Protein AF-A0A655DA38-F1 (afdb_monomer_lite)

Structure (mmCIF, N/CA/C/O backbone):
data_AF-A0A655DA38-F1
#
_entry.id   AF-A0A655DA38-F1
#
loop_
_atom_site.group_PDB
_atom_site.id
_atom_site.type_symbol
_atom_site.label_atom_id
_atom_site.label_alt_id
_atom_site.label_comp_id
_atom_site.label_asym_id
_atom_site.label_entity_id
_atom_site.label_seq_id
_atom_site.pdbx_PDB_ins_code
_atom_site.Cartn_x
_atom_site.Cartn_y
_atom_site.Cartn_z
_atom_site.occupancy
_atom_site.B_iso_or_equiv
_atom_site.auth_seq_id
_atom_site.auth_comp_id
_atom_site.auth_asym_id
_atom_site.auth_atom_id
_atom_site.pdbx_PDB_model_num
ATOM 1 N N . MET A 1 1 ? -5.281 1.812 7.848 1.00 91.56 1 MET A N 1
ATOM 2 C CA . MET A 1 1 ? -4.360 1.307 6.834 1.00 91.56 1 MET A CA 1
ATOM 3 C C . MET A 1 1 ? -3.434 2.414 6.313 1.00 91.56 1 MET A C 1
ATOM 5 O O . MET A 1 1 ? -3.048 2.327 5.161 1.00 91.56 1 MET A O 1
ATOM 9 N N . GLN A 1 2 ? -3.030 3.414 7.125 1.00 93.50 2 GLN A N 1
ATOM 10 C CA . GLN A 1 2 ? -2.096 4.495 6.721 1.00 93.50 2 GLN A CA 1
ATOM 11 C C . GLN A 1 2 ? -2.338 5.014 5.284 1.00 93.50 2 GLN A C 1
ATOM 13 O O . GLN A 1 2 ? -1.463 4.936 4.430 1.00 93.50 2 GLN A O 1
ATOM 18 N N . VAL A 1 3 ? -3.572 5.440 4.989 1.00 95.12 3 VAL A N 1
ATOM 19 C CA . VAL A 1 3 ? -3.955 5.913 3.648 1.00 95.12 3 VAL A CA 1
ATOM 20 C C . VAL A 1 3 ? -3.227 7.226 3.357 1.00 95.12 3 VAL A C 1
ATOM 22 O O . VAL A 1 3 ? -3.310 8.158 4.155 1.00 95.12 3 VAL A O 1
ATOM 25 N N . ASP A 1 4 ? -2.525 7.288 2.227 1.00 94.25 4 ASP A N 1
ATOM 26 C CA . ASP A 1 4 ? -1.710 8.441 1.839 1.00 94.25 4 ASP A CA 1
ATOM 27 C C . ASP A 1 4 ? -2.566 9.702 1.599 1.00 94.25 4 ASP A C 1
ATOM 29 O O . ASP A 1 4 ? -3.649 9.639 1.005 1.00 94.25 4 ASP A O 1
ATOM 33 N N . SER A 1 5 ? -2.073 10.862 2.038 1.00 95.25 5 SER A N 1
ATOM 34 C CA . SER A 1 5 ? -2.779 12.143 1.937 1.00 95.25 5 SER A CA 1
ATOM 35 C C . SER A 1 5 ? -3.009 12.619 0.502 1.00 95.25 5 SER A C 1
ATOM 37 O O . SER A 1 5 ? -3.940 13.392 0.259 1.00 95.25 5 SER A O 1
ATOM 39 N N . GLN A 1 6 ? -2.261 12.098 -0.478 1.00 94.81 6 GLN A N 1
ATOM 40 C CA . GLN A 1 6 ? -2.505 12.334 -1.906 1.00 94.81 6 GLN A CA 1
ATOM 41 C C . GLN A 1 6 ? -3.928 11.939 -2.336 1.00 94.81 6 GLN A C 1
ATOM 43 O O . GLN A 1 6 ? -4.469 12.482 -3.301 1.00 94.81 6 GLN A O 1
ATOM 48 N N . HIS A 1 7 ? -4.555 11.016 -1.604 1.00 95.56 7 HIS A N 1
ATOM 49 C CA . HIS A 1 7 ? -5.900 10.522 -1.865 1.00 95.56 7 HIS A CA 1
ATOM 50 C C . HIS A 1 7 ? -7.004 11.395 -1.259 1.00 95.56 7 HIS A C 1
ATOM 52 O O . HIS A 1 7 ? -8.168 11.240 -1.625 1.00 95.56 7 HIS A O 1
ATOM 58 N N . PHE A 1 8 ? -6.686 12.338 -0.366 1.00 96.50 8 PHE A N 1
ATOM 59 C CA . PHE A 1 8 ? -7.701 13.092 0.383 1.00 96.50 8 PHE A CA 1
ATOM 60 C C . PHE A 1 8 ? -8.598 13.943 -0.516 1.00 96.50 8 PHE A C 1
ATOM 62 O O . PHE A 1 8 ? -9.797 14.041 -0.267 1.00 96.50 8 PHE A O 1
ATOM 69 N N . LYS A 1 9 ? -8.059 14.492 -1.611 1.00 97.25 9 LYS A N 1
ATOM 70 C CA . LYS A 1 9 ? -8.866 15.234 -2.591 1.00 97.25 9 LYS A CA 1
ATOM 71 C C . LYS A 1 9 ? -9.900 14.343 -3.286 1.00 97.25 9 LYS A C 1
ATOM 73 O O . LYS A 1 9 ? -11.011 14.794 -3.547 1.00 97.25 9 LYS A O 1
ATOM 78 N N . GLU A 1 10 ? -9.546 13.096 -3.600 1.00 96.69 10 GLU A N 1
ATOM 79 C CA . GLU A 1 10 ? -10.489 12.122 -4.161 1.00 96.69 10 GLU A CA 1
ATOM 80 C C . GLU A 1 10 ? -11.511 11.698 -3.101 1.00 96.69 10 GLU A C 1
ATOM 82 O O . GLU A 1 10 ? -12.709 11.735 -3.360 1.00 96.69 10 GLU A O 1
ATOM 87 N N . LEU A 1 11 ? -11.049 11.378 -1.890 1.00 97.75 11 LEU A N 1
ATOM 88 C CA . LEU A 1 11 ? -11.893 10.926 -0.782 1.00 97.75 11 LEU A CA 1
ATOM 89 C C . LEU A 1 11 ? -12.926 11.964 -0.336 1.00 97.75 11 LEU A C 1
ATOM 91 O O . LEU A 1 11 ? -14.066 11.601 -0.042 1.00 97.75 11 LEU A O 1
ATOM 95 N N . ALA A 1 12 ? -12.581 13.250 -0.391 1.00 97.50 12 ALA A N 1
ATOM 96 C CA . ALA A 1 12 ? -13.514 14.338 -0.121 1.00 97.50 12 ALA A CA 1
ATOM 97 C C . ALA A 1 12 ? -14.742 14.313 -1.052 1.00 97.50 12 ALA A C 1
ATOM 99 O O . ALA A 1 12 ? -15.828 14.716 -0.641 1.00 97.50 12 ALA A O 1
ATOM 100 N N . ARG A 1 13 ? -14.615 13.781 -2.279 1.00 97.31 13 ARG A N 1
ATOM 101 C CA . ARG A 1 13 ? -15.746 13.624 -3.215 1.00 97.31 13 ARG A CA 1
ATOM 102 C C . ARG A 1 13 ? -16.758 12.575 -2.753 1.00 97.31 13 ARG A C 1
ATOM 104 O O . ARG A 1 13 ? -17.903 12.623 -3.186 1.00 97.31 13 ARG A O 1
ATOM 111 N N . TYR A 1 14 ? -16.341 11.658 -1.883 1.00 95.75 14 TYR A N 1
ATOM 112 C CA . TYR A 1 14 ? -17.200 10.669 -1.230 1.00 95.75 14 TYR A CA 1
ATOM 113 C C . TYR A 1 14 ? -17.647 11.118 0.172 1.00 95.75 14 TYR A C 1
ATOM 115 O O . TYR A 1 14 ? -18.235 10.332 0.907 1.00 95.75 14 TYR A O 1
ATOM 123 N N . GLY A 1 15 ? -17.348 12.361 0.571 1.00 97.00 15 GLY A N 1
ATOM 124 C CA . GLY A 1 15 ? -17.662 12.879 1.905 1.00 97.00 15 GLY A CA 1
ATOM 125 C C . GLY A 1 15 ? -16.748 12.358 3.019 1.00 97.00 15 GLY A C 1
ATOM 126 O O . GLY A 1 15 ? -17.059 12.553 4.190 1.00 97.00 15 GLY A O 1
ATOM 127 N N . ILE A 1 16 ? -15.627 11.714 2.677 1.00 97.56 16 ILE A N 1
ATOM 128 C CA . ILE A 1 16 ? -14.668 11.170 3.645 1.00 97.56 16 ILE A CA 1
ATOM 129 C C . ILE A 1 16 ? -13.622 12.236 3.978 1.00 97.56 16 ILE A C 1
ATOM 131 O O . ILE A 1 16 ? -12.886 12.692 3.099 1.00 97.56 16 ILE A O 1
ATOM 135 N N . LYS A 1 17 ? -13.532 12.608 5.257 1.00 97.56 17 LYS A N 1
ATOM 136 C CA . LYS A 1 17 ? -12.533 13.547 5.781 1.00 97.56 17 LYS A CA 1
ATOM 137 C C . LYS A 1 17 ? -11.312 12.813 6.357 1.00 97.56 17 LYS A C 1
ATOM 139 O O . LYS A 1 17 ? -11.470 11.706 6.881 1.00 97.56 17 LYS A O 1
ATOM 144 N N . PRO A 1 18 ? -10.107 13.412 6.317 1.00 96.00 18 PRO A N 1
ATOM 145 C CA . PRO A 1 18 ? -8.886 12.784 6.828 1.00 96.00 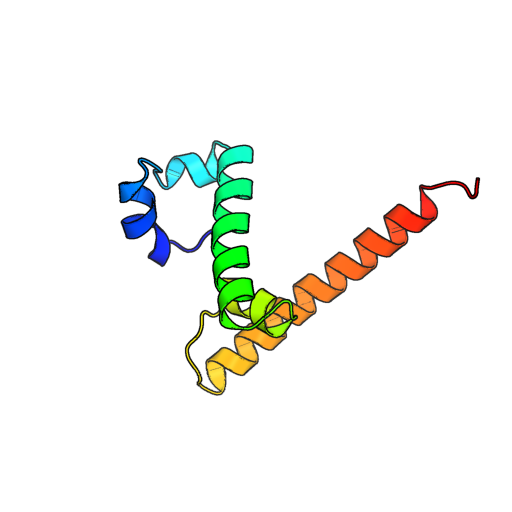18 PRO A CA 1
ATOM 146 C C . PRO A 1 18 ? -8.984 12.325 8.285 1.00 96.00 18 PRO A C 1
ATOM 148 O O . PRO A 1 18 ? -8.505 11.246 8.624 1.00 96.00 18 PRO A O 1
ATOM 151 N N . GLU A 1 19 ? -9.650 13.100 9.140 1.00 97.31 19 GLU A N 1
ATOM 152 C CA . GLU A 1 19 ? -9.767 12.810 10.572 1.00 97.31 19 GLU A CA 1
ATOM 153 C C . GLU A 1 19 ? -10.554 11.517 10.811 1.00 97.31 19 GLU A C 1
ATOM 155 O O . GLU A 1 19 ? -10.231 10.752 11.719 1.00 97.31 19 GLU A O 1
ATOM 160 N N . GLN A 1 20 ? -11.532 11.221 9.947 1.00 97.75 20 GLN A N 1
ATOM 161 C CA . GLN A 1 20 ? -12.318 9.988 10.016 1.00 97.75 20 GLN A CA 1
ATOM 162 C C . GLN A 1 20 ? -11.471 8.754 9.698 1.00 97.75 20 GLN A C 1
ATOM 164 O O . GLN A 1 20 ? -11.745 7.677 10.207 1.00 97.75 20 GLN A O 1
ATOM 169 N N . LEU A 1 21 ? -10.401 8.890 8.909 1.00 97.19 21 LEU A N 1
ATOM 170 C CA . LEU A 1 21 ? -9.471 7.784 8.670 1.00 97.19 21 LEU A CA 1
ATOM 171 C C . LEU A 1 21 ? -8.626 7.455 9.909 1.00 97.19 21 LEU A C 1
ATOM 173 O O . LEU A 1 21 ? -7.990 6.403 9.928 1.00 97.19 21 LEU A O 1
ATOM 177 N N . VAL A 1 22 ? -8.589 8.331 10.914 1.00 95.69 22 VAL A N 1
ATOM 178 C CA . VAL A 1 22 ? -7.899 8.099 12.190 1.00 95.69 22 VAL A CA 1
ATOM 179 C C . VAL A 1 22 ? -8.887 7.657 13.267 1.00 95.69 22 VAL A C 1
ATOM 181 O O . VAL A 1 22 ? -8.583 6.737 14.022 1.00 95.69 22 VAL A O 1
ATOM 184 N N . SER A 1 23 ? -10.062 8.289 13.335 1.00 97.62 23 SER A N 1
ATOM 185 C CA . SER A 1 23 ? -11.053 8.036 14.386 1.00 97.62 23 SER A CA 1
ATOM 186 C C . SER A 1 23 ? -12.006 6.872 14.100 1.00 97.62 23 SER A C 1
ATOM 188 O O . SER A 1 23 ? -12.508 6.274 15.049 1.00 97.62 23 SER A O 1
ATOM 190 N N . ASP A 1 24 ? -12.239 6.517 12.831 1.00 98.00 24 ASP A N 1
ATOM 191 C CA . ASP A 1 24 ? -13.097 5.397 12.432 1.00 98.00 24 ASP A CA 1
ATOM 192 C C . ASP A 1 24 ? -12.250 4.247 11.844 1.00 98.00 24 ASP A C 1
ATOM 194 O O . ASP A 1 24 ? -11.821 4.301 10.682 1.00 98.00 24 ASP A O 1
ATOM 198 N N . PRO A 1 25 ? -12.000 3.173 12.619 1.00 97.75 25 PRO A N 1
ATOM 199 C CA . PRO A 1 25 ? -11.188 2.051 12.161 1.00 97.75 25 PRO A CA 1
ATOM 200 C C . PRO A 1 25 ? -11.847 1.271 11.017 1.00 97.75 25 PRO A C 1
ATOM 202 O O . PRO A 1 25 ? -11.142 0.761 10.143 1.00 97.75 25 PRO A O 1
ATOM 205 N N . CYS A 1 26 ? -13.179 1.192 10.979 1.00 98.00 26 CYS A N 1
ATOM 206 C CA . CYS A 1 26 ? -13.897 0.500 9.915 1.00 98.00 26 CYS A CA 1
ATOM 207 C C . CYS A 1 26 ? -13.721 1.252 8.597 1.00 98.00 26 CYS A C 1
ATOM 209 O O . CYS A 1 26 ? -13.268 0.668 7.611 1.00 98.00 26 CYS A O 1
ATOM 211 N N . LEU A 1 27 ? -13.997 2.558 8.588 1.00 97.88 27 LEU A N 1
ATOM 212 C CA . LEU A 1 27 ? -13.816 3.397 7.404 1.00 97.88 27 LEU A CA 1
ATOM 213 C C . LEU A 1 27 ? -12.365 3.380 6.916 1.00 97.88 27 LEU A C 1
ATOM 215 O O . LEU A 1 27 ? -12.100 3.299 5.715 1.00 97.88 27 LEU A O 1
ATOM 219 N N . ASN A 1 28 ? -11.415 3.400 7.846 1.00 98.19 28 ASN A N 1
ATOM 220 C CA . ASN A 1 28 ? -9.991 3.311 7.563 1.00 98.19 28 ASN A CA 1
ATOM 221 C C . ASN A 1 28 ? -9.590 1.980 6.892 1.00 98.19 28 ASN A C 1
ATOM 223 O O . ASN A 1 28 ? -8.757 1.986 5.980 1.00 98.19 28 ASN A O 1
ATOM 227 N N . ILE A 1 29 ? -10.184 0.855 7.305 1.00 98.19 29 ILE A N 1
ATOM 228 C CA . ILE A 1 29 ? -9.982 -0.460 6.676 1.00 98.19 29 ILE A CA 1
ATOM 229 C C . ILE A 1 29 ? -10.628 -0.502 5.290 1.00 98.19 29 ILE A C 1
ATOM 231 O O . ILE A 1 29 ? -9.963 -0.876 4.325 1.00 98.19 29 ILE A O 1
ATOM 235 N N . TYR A 1 30 ? -11.887 -0.075 5.155 1.00 97.75 30 TYR A N 1
ATOM 236 C CA . TYR A 1 30 ? -12.582 -0.074 3.863 1.00 97.75 30 TYR A CA 1
ATOM 237 C C . TYR A 1 30 ? -11.881 0.814 2.832 1.00 97.75 30 TYR A C 1
ATOM 239 O O . TYR A 1 30 ? -11.683 0.403 1.689 1.00 97.75 30 TYR A O 1
ATOM 247 N N . THR A 1 31 ? -11.436 2.000 3.245 1.00 98.12 31 THR A N 1
ATOM 248 C CA . THR A 1 31 ? -10.717 2.931 2.367 1.00 98.12 31 THR A CA 1
ATOM 249 C C . THR A 1 31 ? -9.366 2.362 1.931 1.00 98.12 31 THR A C 1
ATOM 251 O O . THR A 1 31 ? -9.016 2.428 0.753 1.00 98.12 31 THR A O 1
ATOM 254 N N . GLY A 1 32 ? -8.610 1.748 2.849 1.00 97.88 32 GLY A N 1
ATOM 255 C CA . GLY A 1 32 ? -7.356 1.081 2.491 1.00 97.88 32 GLY A CA 1
ATOM 256 C C . GLY A 1 32 ? -7.572 -0.103 1.544 1.00 97.88 32 GLY A C 1
ATOM 257 O O . GLY A 1 32 ? -6.862 -0.240 0.547 1.00 97.88 32 GLY A O 1
ATOM 258 N N . ALA A 1 33 ? -8.600 -0.919 1.789 1.00 98.19 33 ALA A N 1
ATOM 259 C CA . ALA A 1 33 ? -8.969 -2.024 0.908 1.00 98.19 33 ALA A CA 1
ATOM 260 C C . ALA A 1 33 ? -9.368 -1.539 -0.498 1.00 98.19 33 ALA A C 1
ATOM 262 O O . ALA A 1 33 ? -8.984 -2.160 -1.488 1.00 98.19 33 ALA A O 1
ATOM 263 N N . TYR A 1 34 ? -10.072 -0.408 -0.604 1.00 97.62 34 TYR A N 1
ATOM 264 C CA . TYR A 1 34 ? -10.416 0.216 -1.884 1.00 97.62 34 TYR A CA 1
ATOM 265 C C . TYR A 1 34 ? -9.169 0.572 -2.713 1.00 97.62 34 TYR A C 1
ATOM 267 O O . TYR A 1 34 ? -9.086 0.193 -3.887 1.00 97.62 34 TYR A O 1
ATOM 275 N N . TYR A 1 35 ? -8.167 1.224 -2.114 1.00 97.75 35 TYR A N 1
ATOM 276 C CA . TYR A 1 35 ? -6.928 1.575 -2.822 1.00 97.75 35 TYR A CA 1
ATOM 277 C C . TYR A 1 35 ? -6.055 0.362 -3.144 1.00 97.75 35 TYR A C 1
ATOM 279 O O . TYR A 1 35 ? -5.481 0.289 -4.233 1.00 97.75 35 TYR A O 1
ATOM 287 N N . LEU A 1 36 ? -6.016 -0.641 -2.265 1.00 98.12 36 LEU A N 1
ATOM 288 C CA . LEU A 1 36 ? -5.359 -1.908 -2.581 1.00 98.12 36 LEU A CA 1
ATOM 289 C C . LEU A 1 36 ? -6.045 -2.610 -3.766 1.00 98.12 36 LEU A C 1
ATOM 291 O O . LEU A 1 36 ? -5.375 -3.108 -4.671 1.00 98.12 36 LEU A O 1
ATOM 295 N N . ALA A 1 37 ? -7.378 -2.588 -3.821 1.00 98.31 37 ALA A N 1
ATOM 296 C CA . ALA A 1 37 ? -8.132 -3.142 -4.938 1.00 98.31 37 ALA A CA 1
ATOM 297 C C . ALA A 1 37 ? -7.864 -2.392 -6.254 1.00 98.31 37 ALA A C 1
ATOM 299 O O . ALA A 1 37 ? -7.816 -3.028 -7.304 1.00 98.31 37 ALA A O 1
ATOM 300 N N . ILE A 1 38 ? -7.639 -1.070 -6.230 1.00 97.75 38 ILE A N 1
ATOM 301 C CA . ILE A 1 38 ? -7.178 -0.322 -7.415 1.00 97.75 38 ILE A CA 1
ATOM 302 C C . ILE A 1 38 ? -5.850 -0.896 -7.927 1.00 97.75 38 ILE A C 1
ATOM 304 O O . ILE A 1 38 ? -5.710 -1.133 -9.130 1.00 97.75 38 ILE A O 1
ATOM 308 N N . ALA A 1 39 ? -4.894 -1.161 -7.033 1.00 97.88 39 ALA A N 1
ATOM 309 C CA . ALA A 1 39 ? -3.610 -1.742 -7.415 1.00 97.88 39 ALA A CA 1
ATOM 310 C C . ALA A 1 39 ? -3.761 -3.148 -8.015 1.00 97.88 39 ALA A C 1
ATOM 312 O O . ALA A 1 39 ? -3.207 -3.413 -9.084 1.00 97.88 39 ALA A O 1
ATOM 313 N N . PHE A 1 40 ? -4.574 -4.013 -7.400 1.00 98.56 40 PHE A N 1
ATOM 314 C CA . PHE A 1 40 ? -4.861 -5.348 -7.937 1.00 98.56 40 PHE A CA 1
ATOM 315 C C . PHE A 1 40 ? -5.586 -5.315 -9.279 1.00 98.56 40 PHE A C 1
ATOM 317 O O . PHE A 1 40 ? -5.242 -6.090 -10.167 1.00 98.56 40 PHE A O 1
ATOM 324 N N . ARG A 1 41 ? -6.542 -4.401 -9.483 1.00 98.31 41 ARG A N 1
ATOM 325 C CA . ARG A 1 41 ? -7.192 -4.243 -10.794 1.00 98.31 41 ARG A CA 1
ATOM 326 C C . ARG A 1 41 ? -6.201 -3.833 -11.878 1.00 98.31 41 ARG A C 1
ATOM 328 O O . ARG A 1 41 ? -6.350 -4.243 -13.021 1.00 98.31 41 ARG A O 1
ATOM 335 N N . LYS A 1 42 ? -5.200 -3.021 -11.530 1.00 97.12 42 LYS A N 1
ATOM 336 C CA . LYS A 1 42 ? -4.231 -2.503 -12.498 1.00 97.12 42 LYS A CA 1
ATOM 337 C C .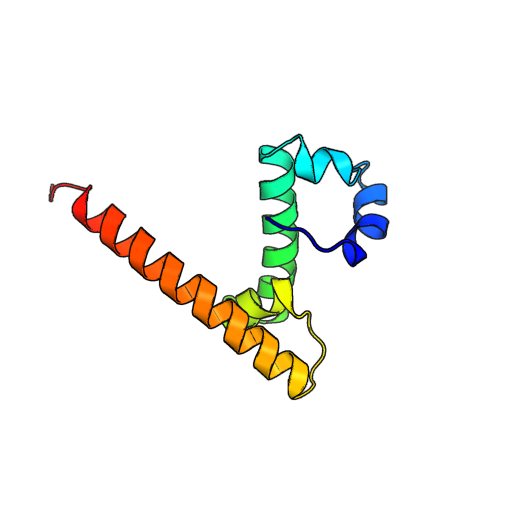 LYS A 1 42 ? -3.143 -3.514 -12.858 1.00 97.12 42 LYS A C 1
ATOM 339 O O . LYS A 1 42 ? -2.783 -3.596 -14.028 1.00 97.12 42 LYS A O 1
ATOM 344 N N . TRP A 1 43 ? -2.594 -4.233 -11.878 1.00 96.75 43 TRP A N 1
ATOM 345 C CA . TRP A 1 43 ? -1.403 -5.086 -12.045 1.00 96.75 43 TRP A CA 1
ATOM 346 C C . 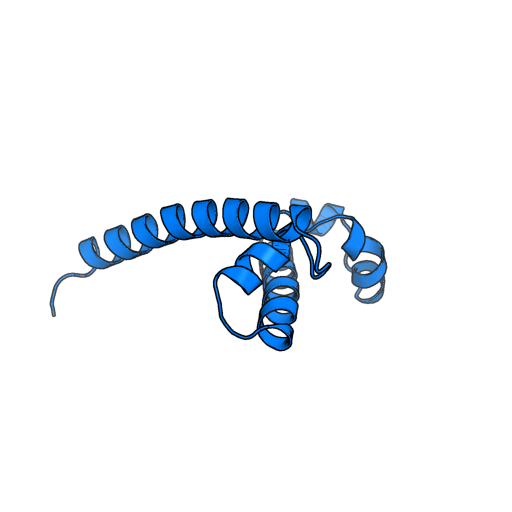TRP A 1 43 ? -1.618 -6.558 -11.662 1.00 96.75 43 TRP A C 1
ATOM 348 O O . TRP A 1 43 ? -0.657 -7.321 -11.576 1.00 96.75 43 TRP A O 1
ATOM 358 N N . GLY A 1 44 ? -2.864 -6.970 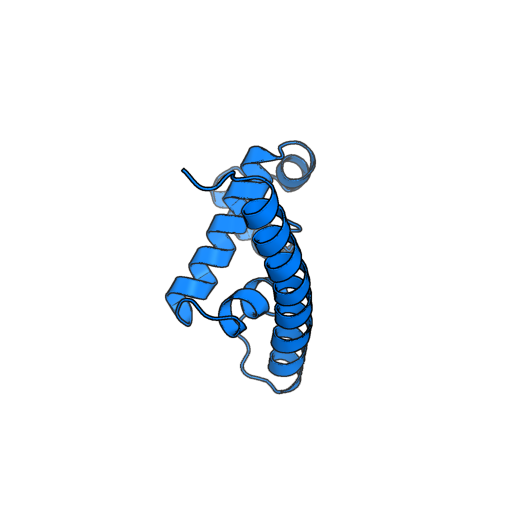-11.435 1.00 97.94 44 GLY A N 1
ATOM 359 C CA . GLY A 1 44 ? -3.198 -8.309 -10.958 1.00 97.94 44 GLY A CA 1
ATOM 360 C C . GLY A 1 44 ? -2.890 -8.507 -9.473 1.00 97.94 44 GLY A C 1
ATOM 361 O O . GLY A 1 44 ? -2.229 -7.692 -8.821 1.00 97.94 44 GLY A O 1
ATOM 362 N N . VAL A 1 45 ? -3.379 -9.618 -8.921 1.00 97.88 45 VAL A N 1
ATOM 363 C CA . VAL A 1 45 ? -3.098 -10.006 -7.533 1.00 97.88 45 VAL A CA 1
ATOM 364 C C . VAL A 1 45 ? -1.649 -10.476 -7.441 1.00 97.88 45 VAL A C 1
ATOM 366 O O . VAL A 1 45 ? -1.309 -11.579 -7.859 1.00 97.88 45 VAL A O 1
ATOM 369 N N . SER A 1 46 ? -0.780 -9.612 -6.923 1.00 98.00 46 SER A N 1
ATOM 370 C CA . SER A 1 46 ? 0.661 -9.852 -6.836 1.00 98.00 46 SER A CA 1
ATOM 371 C C . SER A 1 46 ? 1.293 -9.049 -5.697 1.00 98.00 46 SER A C 1
ATOM 373 O O . SER A 1 46 ? 0.746 -8.038 -5.252 1.00 98.00 46 SER A O 1
ATOM 375 N N . TRP A 1 47 ? 2.486 -9.457 -5.255 1.00 98.19 47 TRP A N 1
ATOM 376 C CA . TRP A 1 47 ? 3.272 -8.697 -4.273 1.00 98.19 47 TRP A CA 1
ATOM 377 C C . TRP A 1 47 ? 3.677 -7.318 -4.790 1.00 98.19 47 TRP A C 1
ATOM 379 O O . TRP A 1 47 ? 3.662 -6.351 -4.036 1.00 98.19 47 TRP A O 1
ATOM 389 N N . THR A 1 48 ? 3.941 -7.182 -6.090 1.00 97.69 48 THR A N 1
ATOM 390 C CA . THR A 1 48 ? 4.199 -5.879 -6.713 1.00 97.69 48 THR A CA 1
ATOM 391 C C . THR A 1 48 ? 3.001 -4.940 -6.571 1.00 97.69 48 THR A C 1
ATOM 393 O O . THR A 1 48 ? 3.186 -3.756 -6.293 1.00 97.69 48 THR A O 1
ATOM 396 N N . ALA A 1 49 ? 1.774 -5.450 -6.711 1.00 98.12 49 ALA A N 1
ATOM 397 C CA . ALA A 1 49 ? 0.565 -4.660 -6.501 1.00 98.12 49 ALA A CA 1
ATOM 398 C C . ALA A 1 49 ? 0.338 -4.304 -5.019 1.00 98.12 49 ALA A C 1
ATOM 400 O O . ALA A 1 49 ? -0.089 -3.188 -4.733 1.00 98.12 49 ALA A O 1
ATOM 401 N N . VAL A 1 50 ? 0.704 -5.186 -4.078 1.00 98.25 50 VAL A N 1
ATOM 402 C CA . VAL A 1 50 ? 0.759 -4.837 -2.642 1.00 98.25 50 VAL A CA 1
ATOM 403 C C . VAL A 1 50 ? 1.753 -3.697 -2.405 1.00 98.25 50 VAL A C 1
ATOM 405 O O . VAL A 1 50 ? 1.409 -2.710 -1.765 1.00 98.25 50 VAL A O 1
ATOM 408 N N . GLY A 1 51 ? 2.955 -3.776 -2.978 1.00 98.06 51 GLY A N 1
ATOM 409 C CA . GLY A 1 51 ? 3.944 -2.695 -2.932 1.00 98.06 51 GLY A CA 1
ATOM 410 C C . GLY A 1 51 ? 3.422 -1.382 -3.522 1.00 98.06 51 GLY A C 1
ATOM 411 O O . GLY A 1 51 ? 3.694 -0.301 -2.999 1.00 98.06 51 GLY A O 1
ATOM 412 N N . ALA A 1 52 ? 2.645 -1.460 -4.606 1.00 97.94 52 ALA A N 1
ATOM 413 C CA . ALA A 1 52 ? 2.088 -0.297 -5.292 1.00 97.94 52 ALA A CA 1
ATOM 414 C C . ALA A 1 52 ? 1.068 0.481 -4.446 1.00 97.94 52 ALA A C 1
ATOM 416 O O . ALA A 1 52 ? 0.857 1.659 -4.719 1.00 97.94 52 ALA A O 1
ATOM 417 N N . TYR A 1 53 ? 0.487 -0.128 -3.406 1.00 96.94 53 TYR A N 1
ATOM 418 C CA . TYR A 1 53 ? -0.312 0.595 -2.413 1.00 96.94 53 TYR A CA 1
ATOM 419 C C . TYR A 1 53 ? 0.497 1.716 -1.740 1.00 96.94 53 TYR A C 1
ATOM 421 O O . TYR A 1 53 ? -0.013 2.814 -1.553 1.00 96.94 53 TYR A O 1
ATOM 429 N N . ASN A 1 54 ? 1.771 1.453 -1.428 1.00 97.19 54 ASN A N 1
ATOM 430 C CA . ASN A 1 54 ? 2.662 2.396 -0.750 1.00 97.19 54 ASN A CA 1
ATOM 431 C C . ASN A 1 54 ? 3.456 3.283 -1.727 1.00 97.19 54 ASN A C 1
ATOM 433 O O . ASN A 1 54 ? 3.669 4.464 -1.485 1.00 97.19 54 ASN A O 1
ATOM 437 N N . ALA A 1 55 ? 3.914 2.718 -2.846 1.00 97.06 55 ALA A N 1
ATOM 438 C CA . ALA A 1 55 ? 4.849 3.379 -3.767 1.00 97.06 55 ALA A CA 1
ATOM 439 C C . ALA A 1 55 ? 4.210 3.837 -5.098 1.00 97.06 55 ALA A C 1
ATOM 441 O O . ALA A 1 55 ? 4.857 4.441 -5.961 1.00 97.06 55 ALA A O 1
ATOM 442 N N . GLY A 1 56 ? 2.917 3.577 -5.290 1.00 96.75 56 GLY A N 1
ATOM 443 C CA . GLY A 1 56 ? 2.184 3.938 -6.499 1.00 96.75 56 GLY A CA 1
ATOM 444 C C . GLY A 1 56 ? 2.668 3.203 -7.754 1.00 96.75 56 GLY A C 1
ATOM 445 O O . GLY A 1 56 ? 3.382 2.200 -7.699 1.00 96.75 56 GLY A O 1
ATOM 446 N N . PHE A 1 57 ? 2.270 3.720 -8.922 1.00 96.69 57 PHE A N 1
ATOM 447 C CA . PHE A 1 57 ? 2.400 3.025 -10.216 1.00 96.69 57 PHE A CA 1
ATOM 448 C C . PHE A 1 57 ? 3.483 3.578 -11.147 1.00 96.69 57 PHE A C 1
ATOM 450 O O . PHE A 1 57 ? 3.590 3.137 -12.294 1.00 96.69 57 PHE A O 1
ATOM 457 N N . LYS A 1 58 ? 4.259 4.574 -10.703 1.00 97.12 58 LYS A N 1
ATOM 458 C CA . LYS A 1 58 ? 5.344 5.130 -11.522 1.00 97.12 58 LYS A CA 1
ATOM 459 C C . LYS A 1 58 ? 6.374 4.028 -11.801 1.00 97.12 58 LYS A C 1
ATOM 461 O O . LYS A 1 58 ? 6.837 3.358 -10.874 1.00 97.12 58 LYS A O 1
ATOM 466 N N . LYS A 1 59 ? 6.702 3.840 -13.080 1.00 96.25 59 LYS A N 1
ATOM 467 C CA . LYS A 1 59 ? 7.676 2.853 -13.563 1.00 96.25 59 LYS A CA 1
ATOM 468 C C . LYS A 1 59 ? 9.071 3.475 -13.557 1.00 96.25 59 LYS A C 1
ATOM 470 O O . LYS A 1 59 ? 9.555 3.930 -14.587 1.00 96.25 59 LYS A O 1
ATOM 475 N N . THR A 1 60 ? 9.660 3.583 -12.371 1.00 98.31 60 THR A N 1
ATOM 476 C CA . THR A 1 60 ? 11.039 4.045 -12.184 1.00 98.31 60 THR A CA 1
ATOM 477 C C . THR A 1 60 ? 11.776 3.076 -11.263 1.00 98.31 60 THR A C 1
ATOM 479 O O . THR A 1 60 ? 11.137 2.550 -10.347 1.00 98.31 60 THR A O 1
ATOM 482 N N . PRO A 1 61 ? 13.104 2.901 -11.417 1.00 98.38 61 PRO A N 1
ATOM 483 C CA . PRO A 1 61 ? 13.876 1.987 -10.571 1.00 98.38 61 PRO A CA 1
ATOM 484 C C . PRO A 1 61 ? 13.712 2.265 -9.071 1.00 98.38 61 PRO A C 1
ATOM 486 O O . PRO A 1 61 ? 13.548 1.347 -8.274 1.00 98.38 61 PRO A O 1
ATOM 489 N N . LEU A 1 62 ? 13.661 3.546 -8.685 1.00 98.31 62 LEU A N 1
ATOM 490 C CA . LEU A 1 62 ? 13.424 3.951 -7.297 1.00 98.31 62 LEU A CA 1
ATOM 491 C C . LEU A 1 62 ? 12.063 3.474 -6.770 1.00 98.31 62 LEU A C 1
ATOM 493 O O . LEU A 1 62 ? 11.956 3.057 -5.620 1.00 98.31 62 LEU A O 1
ATOM 497 N N . GLN A 1 63 ? 11.009 3.556 -7.584 1.00 98.19 63 GLN A N 1
ATOM 498 C CA . GLN A 1 63 ? 9.685 3.107 -7.160 1.00 98.19 63 GLN A CA 1
ATOM 499 C C . GLN A 1 63 ? 9.563 1.584 -7.178 1.00 98.19 63 GLN A C 1
ATOM 501 O O . GLN A 1 63 ? 8.863 1.036 -6.335 1.00 98.19 63 GLN A O 1
ATOM 506 N N . ASP A 1 64 ? 10.264 0.894 -8.079 1.00 98.25 64 ASP A N 1
ATOM 507 C CA . ASP A 1 64 ? 10.363 -0.568 -8.044 1.00 98.25 64 ASP A CA 1
ATOM 508 C C . ASP A 1 64 ? 11.015 -1.054 -6.745 1.00 98.25 64 ASP A C 1
ATOM 510 O O . ASP A 1 64 ? 10.449 -1.922 -6.080 1.00 98.25 64 ASP A O 1
ATOM 514 N N . ALA A 1 65 ? 12.121 -0.429 -6.326 1.00 98.62 65 ALA A N 1
ATOM 515 C CA . ALA A 1 65 ? 12.770 -0.729 -5.050 1.00 98.62 65 ALA A CA 1
ATOM 516 C C . ALA A 1 65 ? 11.818 -0.506 -3.861 1.00 98.62 65 ALA A C 1
ATOM 518 O O . ALA A 1 65 ? 11.582 -1.417 -3.075 1.00 98.62 65 ALA A O 1
ATOM 519 N N . ARG A 1 66 ? 11.151 0.656 -3.791 1.00 98.44 66 ARG A N 1
ATOM 520 C CA . ARG A 1 66 ? 10.192 0.958 -2.709 1.00 98.44 66 ARG A CA 1
ATOM 521 C C . ARG A 1 66 ? 9.009 -0.010 -2.655 1.00 98.44 66 ARG A C 1
ATOM 523 O O . ARG A 1 66 ? 8.524 -0.329 -1.570 1.00 98.44 66 ARG A O 1
ATOM 530 N N . ARG A 1 67 ? 8.515 -0.463 -3.815 1.00 98.56 67 ARG A N 1
ATOM 531 C CA . ARG A 1 67 ? 7.465 -1.490 -3.884 1.00 98.56 67 ARG A CA 1
ATOM 532 C C . ARG A 1 67 ? 7.965 -2.817 -3.331 1.00 98.56 67 ARG A C 1
ATOM 534 O O . ARG A 1 67 ? 7.225 -3.455 -2.586 1.00 98.56 67 ARG A O 1
ATOM 541 N N . LEU A 1 68 ? 9.180 -3.220 -3.701 1.00 98.62 68 LEU A N 1
ATOM 542 C CA . LEU A 1 68 ? 9.794 -4.460 -3.235 1.00 98.62 68 LEU A CA 1
ATOM 543 C C . LEU A 1 68 ? 10.014 -4.442 -1.719 1.00 98.62 68 LEU A C 1
ATOM 545 O O . LEU A 1 68 ? 9.619 -5.399 -1.054 1.00 98.62 68 LEU A O 1
ATOM 549 N N . ASP A 1 69 ? 10.563 -3.354 -1.179 1.00 98.62 69 ASP A N 1
ATOM 550 C CA . ASP A 1 69 ? 10.820 -3.198 0.258 1.00 98.62 69 ASP A CA 1
ATOM 551 C C . ASP A 1 69 ? 9.521 -3.350 1.059 1.00 98.62 69 ASP A C 1
ATOM 553 O O . ASP A 1 69 ? 9.392 -4.232 1.911 1.00 98.62 69 ASP A O 1
ATOM 557 N N . TYR A 1 70 ? 8.500 -2.565 0.701 1.00 98.31 70 TYR A N 1
ATOM 558 C CA . TYR A 1 70 ? 7.205 -2.606 1.378 1.00 98.31 70 TYR A CA 1
ATOM 559 C C . TYR A 1 70 ? 6.522 -3.974 1.250 1.00 98.31 70 TYR A C 1
ATOM 561 O O . TYR A 1 70 ? 5.992 -4.510 2.224 1.00 98.31 70 TYR A O 1
ATOM 569 N N . ALA A 1 71 ? 6.530 -4.568 0.052 1.00 98.56 71 ALA A N 1
ATOM 570 C CA . ALA A 1 71 ? 5.929 -5.879 -0.166 1.00 98.56 71 ALA A CA 1
ATOM 571 C C . ALA A 1 71 ? 6.632 -6.975 0.647 1.00 98.56 71 ALA A C 1
ATOM 573 O O . ALA A 1 71 ? 5.957 -7.861 1.171 1.00 98.56 71 ALA A O 1
ATOM 574 N N . THR A 1 72 ? 7.956 -6.896 0.794 1.00 98.56 72 THR A N 1
ATOM 575 C CA . THR A 1 72 ? 8.751 -7.831 1.601 1.00 98.56 72 THR A CA 1
ATOM 576 C C . THR A 1 72 ? 8.367 -7.747 3.077 1.00 98.56 72 THR A C 1
ATOM 578 O O . THR A 1 72 ? 8.132 -8.777 3.715 1.00 98.56 72 THR A O 1
ATOM 581 N N . ASP A 1 73 ? 8.206 -6.534 3.610 1.00 98.19 73 ASP A N 1
ATOM 582 C CA . ASP A 1 73 ? 7.754 -6.332 4.988 1.00 98.1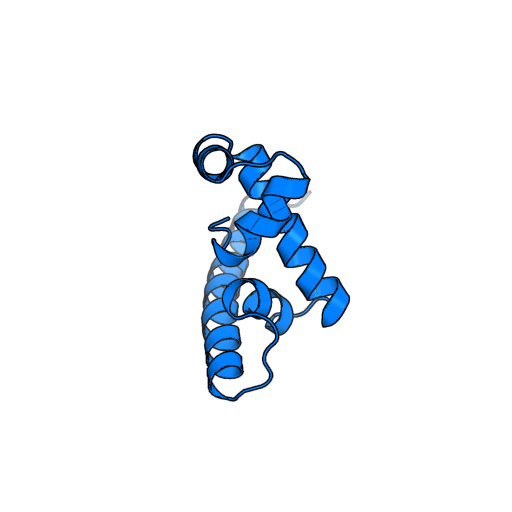9 73 ASP A CA 1
ATOM 583 C C . ASP A 1 73 ? 6.353 -6.893 5.236 1.00 98.19 73 ASP A C 1
ATOM 585 O O . ASP A 1 73 ? 6.130 -7.630 6.205 1.00 98.19 73 ASP A O 1
ATOM 589 N N . VAL A 1 74 ? 5.409 -6.604 4.337 1.00 98.00 74 VAL A N 1
ATOM 590 C CA . VAL A 1 74 ? 4.047 -7.143 4.429 1.00 98.00 74 VAL A CA 1
ATOM 591 C C . VAL A 1 74 ? 4.059 -8.668 4.312 1.00 98.00 74 VAL A C 1
ATOM 593 O O . VAL A 1 74 ? 3.356 -9.343 5.067 1.00 98.00 74 VAL A O 1
ATOM 596 N N . HIS A 1 75 ? 4.870 -9.230 3.413 1.00 98.12 75 HIS A N 1
ATOM 597 C CA . HIS A 1 75 ? 4.979 -10.674 3.215 1.00 98.12 75 HIS A CA 1
ATOM 598 C C . HIS A 1 75 ? 5.466 -11.397 4.475 1.00 98.12 75 HIS A C 1
ATOM 600 O O . HIS A 1 75 ? 4.873 -12.399 4.886 1.00 98.12 75 HIS A O 1
ATOM 606 N N . ARG A 1 76 ? 6.490 -10.848 5.136 1.00 98.19 76 ARG A N 1
ATOM 607 C CA . ARG A 1 76 ? 7.024 -11.365 6.403 1.00 98.19 76 ARG A CA 1
ATOM 608 C C . ARG A 1 76 ? 5.947 -11.429 7.488 1.00 98.19 76 ARG A C 1
ATOM 610 O O . ARG A 1 76 ? 5.793 -12.459 8.145 1.00 98.19 76 ARG A O 1
ATOM 617 N N . ILE A 1 77 ? 5.171 -10.356 7.654 1.00 96.75 77 ILE A N 1
ATOM 618 C CA . ILE A 1 77 ? 4.066 -10.306 8.627 1.00 96.75 77 ILE A CA 1
ATOM 619 C C . ILE A 1 77 ? 2.960 -11.297 8.240 1.00 96.75 77 ILE A C 1
ATOM 621 O O . ILE A 1 77 ? 2.442 -12.025 9.088 1.00 96.75 77 ILE A O 1
ATOM 625 N N . TRP A 1 78 ? 2.613 -11.363 6.954 1.00 96.25 78 TRP A N 1
ATOM 626 C CA . TRP A 1 78 ? 1.581 -12.261 6.446 1.00 96.25 78 TRP A CA 1
ATOM 627 C C . TRP A 1 78 ? 1.913 -13.734 6.706 1.00 96.25 78 TRP A C 1
ATOM 629 O O . TRP A 1 78 ? 1.043 -14.464 7.183 1.00 96.25 78 TRP A O 1
ATOM 639 N N .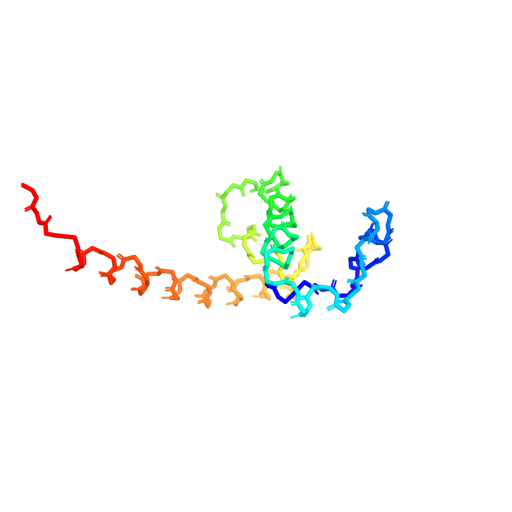 ILE A 1 79 ? 3.159 -14.168 6.474 1.00 97.06 79 ILE A N 1
ATOM 640 C CA . ILE A 1 79 ? 3.590 -15.538 6.793 1.00 97.06 79 ILE A CA 1
ATOM 641 C C . ILE A 1 79 ? 3.381 -15.830 8.283 1.00 97.06 79 ILE A C 1
ATOM 643 O O . ILE A 1 79 ? 2.780 -16.852 8.620 1.00 97.06 79 ILE A O 1
ATOM 647 N N . ALA A 1 80 ? 3.819 -14.929 9.168 1.00 96.06 80 ALA A N 1
ATOM 648 C CA . ALA A 1 80 ? 3.678 -15.111 10.612 1.00 96.06 80 ALA A CA 1
ATOM 649 C C . ALA A 1 80 ? 2.202 -15.256 11.034 1.00 96.06 80 ALA A C 1
ATOM 651 O O . ALA A 1 80 ? 1.861 -16.154 11.806 1.00 96.06 80 ALA A O 1
ATOM 652 N N . ILE A 1 81 ? 1.307 -14.434 10.469 1.00 94.88 81 ILE A N 1
ATOM 653 C CA . ILE A 1 81 ? -0.144 -14.518 10.710 1.00 94.88 81 ILE A CA 1
ATOM 654 C C . ILE A 1 81 ? -0.729 -15.831 10.172 1.00 94.88 81 ILE A C 1
ATOM 656 O O . ILE A 1 81 ? -1.602 -16.433 10.797 1.00 94.88 81 ILE A O 1
ATOM 660 N N . LYS A 1 82 ? -0.293 -16.294 8.997 1.00 93.38 82 LYS A N 1
ATOM 661 C CA . LYS A 1 82 ? -0.809 -17.541 8.415 1.00 93.38 82 LYS A CA 1
ATOM 662 C C . LYS A 1 82 ? -0.370 -18.753 9.231 1.00 93.38 82 LYS A C 1
ATOM 664 O O . LYS A 1 82 ? -1.197 -19.619 9.494 1.00 93.38 82 LYS A O 1
ATOM 669 N N . GLN A 1 83 ? 0.878 -18.781 9.691 1.00 91.81 83 GLN A N 1
ATOM 670 C CA . GLN A 1 83 ? 1.395 -19.848 10.548 1.00 91.81 83 GLN A CA 1
ATOM 671 C C . GLN A 1 83 ? 0.713 -19.880 11.921 1.00 91.81 83 GLN A C 1
ATOM 673 O O . GLN A 1 83 ? 0.402 -20.964 12.417 1.00 91.81 83 GLN A O 1
ATOM 678 N N . SER A 1 84 ? 0.441 -18.720 12.531 1.00 90.00 84 SER A N 1
ATOM 679 C CA . SER A 1 84 ? -0.261 -18.667 13.820 1.00 90.00 84 SER A CA 1
ATOM 680 C C . SER A 1 84 ? -1.700 -19.176 13.713 1.00 90.00 84 SER A C 1
ATOM 682 O O . SER A 1 84 ? -2.127 -19.962 14.557 1.00 90.00 84 SER A O 1
ATOM 684 N N . LYS A 1 85 ? -2.420 -18.829 12.638 1.00 82.56 85 LYS A N 1
ATOM 685 C CA . LYS A 1 85 ? -3.772 -19.352 12.377 1.00 82.56 85 LYS A CA 1
ATOM 686 C C . LYS A 1 85 ? -3.796 -20.865 12.171 1.00 82.56 85 LYS A C 1
ATOM 688 O O . LYS A 1 85 ? -4.692 -21.528 12.690 1.00 82.56 85 LYS A O 1
ATOM 693 N N . THR A 1 86 ? -2.809 -21.422 11.466 1.00 77.56 86 THR A N 1
ATOM 694 C CA . THR A 1 86 ? -2.695 -22.880 11.300 1.00 77.56 86 THR A CA 1
ATOM 695 C C . THR A 1 86 ? -2.507 -23.587 12.643 1.00 77.56 86 THR A C 1
ATOM 697 O O . THR A 1 86 ? -3.118 -24.622 12.866 1.00 77.56 86 THR A O 1
ATOM 700 N N . ARG A 1 87 ? -1.728 -23.017 13.573 1.00 70.69 87 ARG A N 1
ATOM 701 C CA . ARG A 1 87 ? -1.531 -23.596 14.918 1.00 70.69 87 ARG A CA 1
ATOM 702 C C . ARG A 1 87 ? -2.769 -23.514 15.816 1.00 70.69 87 ARG A C 1
ATOM 704 O O . ARG A 1 87 ? -2.901 -24.324 16.723 1.00 70.69 87 ARG A O 1
ATOM 711 N N . GLN A 1 88 ? -3.651 -22.540 15.592 1.00 66.44 88 GLN A N 1
ATOM 712 C CA . GLN A 1 88 ? -4.859 -22.326 16.401 1.00 66.44 88 GLN A CA 1
ATOM 713 C C . GLN A 1 88 ? -6.076 -23.133 15.930 1.00 66.44 88 GLN A C 1
ATOM 715 O O . GLN A 1 88 ? -7.078 -23.179 16.638 1.00 66.44 88 GLN A O 1
ATOM 720 N N . THR A 1 89 ? -6.015 -23.762 14.754 1.00 59.00 89 THR A N 1
ATOM 721 C CA . THR A 1 89 ? -7.118 -24.581 14.234 1.00 59.00 89 THR A CA 1
ATOM 722 C C . THR A 1 89 ? -6.792 -26.053 14.508 1.00 59.00 89 THR A C 1
ATOM 724 O O . THR A 1 89 ? -5.859 -26.561 13.886 1.00 59.00 89 THR A O 1
ATOM 727 N N . PRO A 1 90 ? -7.493 -26.757 15.421 1.00 58.50 90 PRO A N 1
ATOM 728 C CA . PRO A 1 90 ? -7.268 -28.186 15.609 1.00 58.50 90 PRO A CA 1
ATOM 729 C C . PRO A 1 90 ? -7.616 -28.920 14.311 1.00 58.50 90 PRO A C 1
ATOM 731 O O . PRO A 1 90 ? -8.580 -28.550 13.632 1.00 58.50 90 PRO A O 1
ATOM 734 N N . ALA A 1 91 ? -6.841 -29.951 13.966 1.00 62.69 91 ALA A N 1
ATOM 735 C CA . ALA A 1 91 ? -7.225 -30.880 12.910 1.00 62.69 91 ALA A CA 1
ATOM 736 C C . ALA A 1 91 ? -8.603 -31.466 13.263 1.00 62.69 91 ALA A C 1
ATOM 738 O O . ALA A 1 91 ? -8.791 -31.947 14.381 1.00 62.69 91 ALA A O 1
ATOM 739 N N . ARG A 1 92 ? -9.566 -31.325 12.347 1.00 55.44 92 ARG A N 1
ATOM 740 C CA . ARG A 1 92 ? -10.872 -31.984 12.452 1.00 55.44 92 ARG A CA 1
ATOM 741 C C . ARG A 1 92 ? -10.736 -33.469 12.171 1.00 55.44 92 ARG A C 1
ATOM 743 O O . ARG A 1 92 ? -9.933 -33.801 11.270 1.00 55.44 92 ARG A O 1
#

pLDDT: mean 94.48, std 9.14, range [55.44, 98.62]

Foldseek 3Di:
DCQDPVCQVVVVVVVDHPVCLVVPVVVVVVVLVVLLVVLCVVPNPDLLSVLCSPLNDDPDPVSSVSSVVRSVVVVVVVVVVVVVVVVVDDDD

Sequence (92 aa):
MQVDSQHFKELARYGIKPEQLVSDPCLNIYTGAYYLAIAFRKWGVSWTAVGAYNAGFKKTPLQDARRLDYATDVHRIWIAIKQSKTRQTPAR

Organism: NCBI:txid58097

InterPro domains:
  IPR008258 Transglycosylase SLT domain 1 [PF01464] (1-60)
  IPR023346 Lysozyme-like domain superfamily [SSF53955] (1-82)

Secondary structure (DSSP, 8-state):
----GGGHHHHGGGT--TTHHHH-HHHHHHHHHHHHHHHHHHH-SSHHHHHHHHH-S--SHHHHHHHHHHHHHHHHHHHHHHHHHHHHS---

Radius of gyration: 15.61 Å; chains: 1; bounding box: 32×47×30 Å